Protein AF-A0A1V5F866-F1 (afdb_monomer)

Secondary structure (DSSP, 8-state):
----------EEEEEE--BTTBSSEEEEEEEEEEETTEEEEEEEEEEEE-TTS-EEEEEEEEEESSEEEEEEEEEETTSSS-EEES---SSS--SS--SS----SEEEEEEEEE--SS-GGG--TTSPPPEEEEEEEEE-THHHHSTTS---

Sequence (152 aa):
MDEDPKFEADSIVFRFPPSAASSLESRISFFVGEFENRSHTLIKRTEYLDAANTVVSTEEAPLADGVLSFAALYWQPNGTSMYWVTEWDSAAALVDAEPYLPLPAAIWLGLAVYADDRPIETYVPGMPVRVEHLSTVVTIESTINDPRYRRW

Mean predicted aligned error: 10.44 Å

Foldseek 3Di:
DDPPPPQQCQKDKDWDAADPVGNWIKIWMWGAAADPNAHRFTKIKIFTAHPVRDGPDIDIDTDDGQWPGKAKWFWDPPDPDTDTDRDDDQPPDPPDDDPDRDGGQKMKIKTKGFDDDDDPVPDDPPDDTDIDIDMDMGGDCCLAPDPVRDHD

Radius of gyration: 18.59 Å; Cα contacts (8 Å, |Δi|>4): 271; chains: 1; bounding box: 41×41×53 Å

Solvent-accessible surface area (backbone atoms only — not comparable to full-atom values): 9311 Å² total; per-residue (Å²): 132,84,77,76,81,83,66,80,39,60,57,54,73,48,78,43,74,54,50,100,89,37,86,41,31,37,36,41,34,40,34,68,40,71,54,98,90,37,65,31,20,32,32,40,36,39,37,31,20,45,97,82,73,45,77,78,49,77,47,78,46,82,75,46,73,43,33,75,48,48,33,58,33,35,30,39,80,85,50,103,58,73,50,74,33,82,73,80,72,51,79,68,76,67,90,67,90,63,104,67,70,68,70,50,46,29,35,39,42,39,36,36,31,65,60,62,92,67,68,77,89,76,65,55,97,90,60,90,77,47,68,44,80,51,72,52,73,51,69,38,56,75,52,54,72,38,89,83,44,83,77,128

pLDDT: mean 74.28, std 18.9, range [26.62, 95.88]

Nearest PDB structures (foldseek):
  5bw0-assembly3_E  TM=7.033E-01  e=7.122E-04  Pseudomonas aeruginosa PAO1

Structure (mmCIF, N/CA/C/O backbone):
data_AF-A0A1V5F866-F1
#
_entry.id   AF-A0A1V5F866-F1
#
loop_
_atom_site.group_PDB
_atom_site.id
_atom_site.type_symbol
_atom_site.label_atom_id
_atom_site.label_alt_id
_atom_site.label_comp_id
_atom_site.label_asym_id
_atom_site.label_entity_id
_atom_site.label_seq_id
_atom_site.pdbx_PDB_ins_code
_atom_site.Cartn_x
_atom_site.Cartn_y
_atom_site.Cartn_z
_atom_site.occupancy
_atom_site.B_iso_or_equiv
_atom_site.auth_seq_id
_atom_site.auth_comp_id
_atom_site.auth_asym_id
_atom_site.auth_atom_id
_atom_site.pdbx_PDB_model_num
ATOM 1 N N . MET A 1 1 ? -1.978 -26.574 15.990 1.00 31.39 1 MET A N 1
ATOM 2 C CA . MET A 1 1 ? -1.563 -25.170 16.124 1.00 31.39 1 MET A CA 1
ATOM 3 C C . MET A 1 1 ? -1.554 -24.656 14.721 1.00 31.39 1 MET A C 1
ATOM 5 O O . MET A 1 1 ? -0.729 -25.117 13.944 1.00 31.39 1 MET A O 1
ATOM 9 N N . ASP A 1 2 ? -2.529 -23.827 14.397 1.00 29.62 2 ASP A N 1
ATOM 10 C CA . ASP A 1 2 ? -2.489 -23.065 13.165 1.00 29.62 2 ASP A CA 1
ATOM 11 C C . ASP A 1 2 ? -1.513 -21.916 13.423 1.00 29.62 2 ASP A C 1
ATOM 13 O O . ASP A 1 2 ? -1.674 -21.163 14.385 1.00 29.62 2 ASP A O 1
ATOM 17 N N . GLU A 1 3 ? -0.434 -21.860 12.649 1.00 26.62 3 GLU A N 1
ATOM 18 C CA . GLU A 1 3 ? 0.391 -20.659 12.590 1.00 26.62 3 GLU A CA 1
ATOM 19 C C . GLU A 1 3 ? -0.376 -19.662 11.724 1.00 26.62 3 GLU A C 1
ATOM 21 O O . GLU A 1 3 ? -0.391 -19.793 10.499 1.00 26.62 3 GLU A O 1
ATOM 26 N N . ASP A 1 4 ? -1.051 -18.699 12.362 1.00 30.67 4 ASP A N 1
ATOM 27 C CA . ASP A 1 4 ? -1.636 -17.560 11.654 1.00 30.67 4 ASP A CA 1
ATOM 28 C C . ASP A 1 4 ? -0.536 -16.924 10.785 1.00 30.67 4 ASP A C 1
ATOM 30 O O . ASP A 1 4 ? 0.500 -16.507 11.321 1.00 30.67 4 ASP A O 1
ATOM 34 N N . PRO A 1 5 ? -0.702 -16.864 9.450 1.00 30.55 5 PRO A N 1
ATOM 35 C CA . PRO A 1 5 ? 0.359 -16.409 8.571 1.00 30.55 5 PRO A CA 1
ATOM 36 C C . PRO A 1 5 ? 0.543 -14.899 8.749 1.00 30.55 5 PRO A C 1
ATOM 38 O O . PRO A 1 5 ? -0.213 -14.098 8.199 1.00 30.55 5 PRO A O 1
ATOM 41 N N . LYS A 1 6 ? 1.564 -14.523 9.530 1.00 33.09 6 LYS A N 1
ATOM 42 C CA . LYS A 1 6 ? 1.997 -13.143 9.810 1.00 33.09 6 LYS A CA 1
ATOM 43 C C . LYS A 1 6 ? 2.475 -12.430 8.536 1.00 33.09 6 LYS A C 1
ATOM 45 O O . LYS A 1 6 ? 3.665 -12.238 8.302 1.00 33.09 6 LYS A O 1
ATOM 50 N N . PHE A 1 7 ? 1.518 -12.017 7.714 1.00 35.22 7 PHE A N 1
ATOM 51 C CA . PHE A 1 7 ? 1.713 -11.121 6.580 1.00 35.22 7 PHE A CA 1
ATOM 52 C C . PHE A 1 7 ? 1.795 -9.666 7.056 1.00 35.22 7 PHE A C 1
ATOM 54 O O . PHE A 1 7 ? 0.895 -8.861 6.832 1.00 35.22 7 PHE A O 1
ATOM 61 N N . GLU A 1 8 ? 2.906 -9.332 7.711 1.00 38.53 8 GLU A N 1
ATOM 62 C CA . GLU A 1 8 ? 3.291 -7.955 8.056 1.00 38.53 8 GLU A CA 1
ATOM 63 C C . GLU A 1 8 ? 3.967 -7.298 6.840 1.00 38.53 8 GLU A C 1
ATOM 65 O O . GLU A 1 8 ? 5.150 -6.964 6.838 1.00 38.53 8 GLU A O 1
ATOM 70 N N . ALA A 1 9 ? 3.199 -7.159 5.754 1.00 49.81 9 ALA A N 1
ATOM 71 C CA . ALA A 1 9 ? 3.604 -6.457 4.538 1.00 49.81 9 ALA A CA 1
ATOM 72 C C . ALA A 1 9 ? 3.333 -4.946 4.678 1.00 49.81 9 ALA A C 1
ATOM 74 O O . ALA A 1 9 ? 2.633 -4.343 3.863 1.00 49.81 9 ALA A O 1
ATOM 75 N N . ASP A 1 10 ? 3.913 -4.346 5.725 1.00 55.12 10 ASP A N 1
ATOM 76 C CA . ASP A 1 10 ? 3.671 -2.967 6.179 1.00 55.12 10 ASP A CA 1
ATOM 77 C C . ASP A 1 10 ? 3.950 -1.889 5.121 1.00 55.12 10 ASP A C 1
ATOM 79 O O . ASP A 1 10 ? 3.510 -0.748 5.281 1.00 55.12 10 ASP A O 1
ATOM 83 N N . SER A 1 11 ? 4.635 -2.225 4.018 1.00 59.97 11 SER A N 1
ATOM 84 C CA . SER A 1 11 ? 4.562 -1.394 2.819 1.00 59.97 11 SER A CA 1
ATOM 85 C C . SER A 1 11 ? 4.652 -2.141 1.487 1.00 59.97 11 SER A C 1
ATOM 87 O O . SER A 1 11 ? 5.407 -3.100 1.334 1.00 59.97 11 SER A O 1
ATOM 89 N N . ILE A 1 12 ? 3.942 -1.613 0.484 1.00 68.81 12 ILE A N 1
ATOM 90 C CA . ILE A 1 12 ? 4.301 -1.790 -0.933 1.00 68.81 12 ILE A CA 1
ATOM 91 C C . ILE A 1 12 ? 5.229 -0.645 -1.329 1.00 68.81 12 ILE A C 1
ATOM 93 O O . ILE A 1 12 ? 4.987 0.495 -0.930 1.00 68.81 12 ILE A O 1
ATOM 97 N N . VAL A 1 13 ? 6.223 -0.919 -2.179 1.00 67.12 13 VAL A N 1
ATOM 98 C CA . VAL A 1 13 ? 7.072 0.101 -2.808 1.00 67.12 13 VAL A CA 1
ATOM 99 C C . VAL A 1 13 ? 7.129 -0.110 -4.324 1.00 67.12 13 VAL A C 1
ATOM 101 O O . VAL A 1 13 ? 7.532 -1.167 -4.800 1.00 67.12 13 VAL A O 1
ATOM 104 N N . PHE A 1 14 ? 6.786 0.924 -5.087 1.00 68.50 14 PHE A N 1
ATOM 105 C CA . PHE A 1 14 ? 6.974 1.006 -6.537 1.00 68.50 14 PHE A CA 1
ATOM 106 C C . PHE A 1 14 ? 8.058 2.036 -6.863 1.00 68.50 14 PHE A C 1
ATOM 108 O O . PHE A 1 14 ? 8.112 3.085 -6.222 1.00 68.50 14 PHE A O 1
ATOM 115 N N . ARG A 1 15 ? 8.871 1.789 -7.895 1.00 67.12 15 ARG A N 1
ATOM 116 C CA . ARG A 1 15 ? 9.766 2.791 -8.500 1.00 67.12 15 ARG A CA 1
ATOM 117 C C . ARG A 1 15 ? 9.329 3.082 -9.933 1.00 67.12 15 ARG A C 1
ATOM 119 O O . ARG A 1 15 ? 9.005 2.162 -10.681 1.00 67.12 15 ARG A O 1
ATOM 126 N N . PHE A 1 16 ? 9.371 4.351 -10.317 1.00 66.88 16 PHE A N 1
ATOM 127 C CA . PHE A 1 16 ? 9.100 4.834 -11.665 1.00 66.88 16 PHE A CA 1
ATOM 128 C C . PHE A 1 16 ? 10.326 5.616 -12.153 1.00 66.88 16 PHE A C 1
ATOM 130 O O . PHE A 1 16 ? 10.710 6.595 -11.507 1.00 66.88 16 PHE A O 1
ATOM 137 N N . PRO A 1 17 ? 10.966 5.203 -13.263 1.00 66.38 17 PRO A N 1
ATOM 138 C CA . PRO A 1 17 ? 12.134 5.900 -13.787 1.00 66.38 17 PRO A CA 1
ATOM 139 C C . PRO A 1 17 ? 11.769 7.308 -14.299 1.00 66.38 17 PRO A C 1
ATOM 141 O O . PRO A 1 17 ? 10.594 7.573 -14.580 1.00 66.38 17 PRO A O 1
ATOM 144 N N . PRO A 1 18 ? 12.768 8.195 -14.483 1.00 66.06 18 PRO A N 1
ATOM 145 C CA . PRO A 1 18 ? 12.581 9.497 -15.116 1.00 66.06 18 PRO A CA 1
ATOM 146 C C . PRO A 1 18 ? 11.788 9.427 -16.427 1.00 66.06 18 PRO A C 1
ATOM 148 O O . PRO A 1 18 ? 11.924 8.492 -17.220 1.00 66.06 18 PRO A O 1
ATOM 151 N N . SER A 1 19 ? 10.979 10.453 -16.678 1.00 65.06 19 SER A N 1
ATOM 152 C CA . SER A 1 19 ? 10.093 10.546 -17.843 1.00 65.06 19 SER A CA 1
ATOM 153 C C . SER A 1 19 ? 10.444 11.749 -18.718 1.00 65.06 19 SER A C 1
ATOM 155 O O . SER A 1 19 ? 11.161 12.656 -18.303 1.00 65.06 19 SER A O 1
ATOM 157 N N . ALA A 1 20 ? 9.862 11.830 -19.917 1.00 64.19 20 ALA A N 1
ATOM 158 C CA . ALA A 1 20 ? 10.020 13.000 -20.789 1.00 64.19 20 ALA A CA 1
ATOM 159 C C . ALA A 1 20 ? 9.526 14.330 -20.163 1.00 64.19 20 ALA A C 1
ATOM 161 O O . ALA A 1 20 ? 9.830 15.394 -20.698 1.00 64.19 20 ALA A O 1
ATOM 162 N N . ALA A 1 21 ? 8.782 14.279 -19.049 1.00 66.19 21 ALA A N 1
ATOM 163 C CA . ALA A 1 21 ? 8.297 15.443 -18.305 1.00 66.19 21 ALA A CA 1
ATOM 164 C C . ALA A 1 21 ? 9.028 15.692 -16.966 1.00 66.19 21 ALA A C 1
ATOM 166 O O . ALA A 1 21 ? 8.785 16.718 -16.335 1.00 66.19 21 ALA A O 1
ATOM 167 N N . SER A 1 22 ? 9.903 14.785 -16.509 1.00 67.62 22 SER A N 1
ATOM 168 C CA . SER A 1 22 ? 10.661 14.940 -15.258 1.00 67.62 22 SER A CA 1
ATOM 169 C C . SER A 1 22 ? 11.947 14.117 -15.271 1.00 67.62 22 SER A C 1
ATOM 171 O O . SER A 1 22 ? 11.909 12.908 -15.491 1.00 67.62 22 SER A O 1
ATOM 173 N N . SER A 1 23 ? 13.075 14.756 -14.958 1.00 73.00 23 SER A N 1
ATOM 174 C CA . SER A 1 23 ? 14.388 14.111 -14.822 1.00 73.00 23 SER A CA 1
ATOM 175 C C . SER A 1 23 ? 14.590 13.357 -13.498 1.00 73.00 23 SER A C 1
ATOM 177 O O . SER A 1 23 ? 15.686 12.858 -13.261 1.00 73.00 23 SER A O 1
ATOM 179 N N . LEU A 1 24 ? 13.580 13.321 -12.625 1.00 75.94 24 LEU A N 1
ATOM 180 C CA . LEU A 1 24 ? 13.628 12.651 -11.323 1.00 75.94 24 LEU A CA 1
ATOM 181 C C . LEU A 1 24 ? 13.019 11.248 -11.418 1.00 75.94 24 LEU A C 1
ATOM 183 O O . LEU A 1 24 ? 11.982 11.067 -12.060 1.00 75.94 24 LEU A O 1
ATOM 187 N N . GLU A 1 25 ? 13.632 10.275 -10.744 1.00 79.19 25 GLU A N 1
ATOM 188 C CA . GLU A 1 25 ? 12.951 9.022 -10.398 1.00 79.19 25 GLU A CA 1
ATOM 189 C C . GLU A 1 25 ? 11.864 9.343 -9.358 1.00 79.19 25 GLU A C 1
ATOM 191 O O . GLU A 1 25 ? 11.999 10.298 -8.587 1.00 79.19 25 GLU A O 1
ATOM 196 N N . SER A 1 26 ? 10.790 8.560 -9.295 1.00 78.56 26 SER A N 1
ATOM 197 C CA . SER A 1 26 ? 9.868 8.610 -8.159 1.00 78.56 26 SER A CA 1
ATOM 198 C C . SER A 1 26 ? 9.622 7.232 -7.562 1.00 78.56 26 SER A C 1
ATOM 200 O O . SER A 1 26 ? 9.459 6.232 -8.262 1.00 78.56 26 SER A O 1
ATOM 202 N N . ARG A 1 27 ? 9.589 7.179 -6.234 1.00 81.62 27 ARG A N 1
ATOM 203 C CA . ARG A 1 27 ? 9.284 5.995 -5.442 1.00 81.62 27 ARG A CA 1
ATOM 204 C C . ARG A 1 27 ? 7.966 6.225 -4.721 1.00 81.62 27 ARG A C 1
ATOM 206 O O . ARG A 1 27 ? 7.870 7.107 -3.873 1.00 81.62 27 ARG A O 1
ATOM 213 N N . ILE A 1 28 ? 6.952 5.436 -5.056 1.00 82.50 28 ILE A N 1
ATOM 214 C CA . ILE A 1 28 ? 5.661 5.468 -4.367 1.00 82.50 28 ILE A CA 1
ATOM 215 C C . ILE A 1 28 ? 5.645 4.341 -3.343 1.00 82.50 28 ILE A C 1
ATOM 217 O O . ILE A 1 28 ? 5.794 3.182 -3.728 1.00 82.50 28 ILE A O 1
ATOM 221 N N . SER A 1 29 ? 5.420 4.659 -2.070 1.00 86.69 29 SER A N 1
ATOM 222 C CA . SER A 1 29 ? 5.124 3.662 -1.043 1.00 86.69 29 SER A CA 1
ATOM 223 C C . SER A 1 29 ? 3.722 3.831 -0.463 1.00 86.69 29 SER A C 1
ATOM 225 O O . SER A 1 29 ? 3.158 4.925 -0.445 1.00 86.69 29 SER A O 1
ATOM 227 N N . PHE A 1 30 ? 3.152 2.718 -0.014 1.00 88.06 30 PHE A N 1
ATOM 228 C CA . PHE A 1 30 ? 1.844 2.641 0.636 1.00 88.06 30 PHE A CA 1
ATOM 229 C C . PHE A 1 30 ? 2.033 1.941 1.978 1.00 88.06 30 PHE A C 1
ATOM 231 O O . PHE A 1 30 ? 2.540 0.824 1.966 1.00 88.06 30 PHE A O 1
ATOM 238 N N . PHE A 1 31 ? 1.659 2.565 3.095 1.00 88.56 31 PHE A N 1
ATOM 239 C CA . PHE A 1 31 ? 1.850 2.022 4.450 1.00 88.56 31 PHE A CA 1
ATOM 240 C C . PHE A 1 31 ? 0.745 2.487 5.407 1.00 88.56 31 PHE A C 1
ATOM 242 O O . PHE A 1 31 ? 0.051 3.464 5.126 1.00 88.56 31 PHE A O 1
ATOM 249 N N . VAL A 1 32 ? 0.579 1.807 6.543 1.00 90.44 32 VAL A N 1
ATOM 250 C CA . VAL A 1 32 ? -0.329 2.237 7.624 1.00 90.44 32 VAL A CA 1
ATOM 251 C C . VAL A 1 32 ? 0.454 3.070 8.640 1.00 90.44 32 VAL A C 1
ATOM 253 O O . VAL A 1 32 ? 1.547 2.681 9.046 1.00 90.44 32 VAL A O 1
ATOM 256 N N . GLY A 1 33 ? -0.080 4.218 9.056 1.00 90.12 33 GLY A N 1
ATOM 257 C CA . GLY A 1 33 ? 0.599 5.115 9.991 1.00 90.12 33 GLY A CA 1
ATOM 258 C C . GLY A 1 33 ? -0.307 6.190 10.590 1.00 90.12 33 GLY A C 1
ATOM 259 O O . GLY A 1 33 ? -1.520 6.008 10.705 1.00 90.12 33 GLY A O 1
ATOM 260 N N . GLU A 1 34 ? 0.307 7.307 10.984 1.00 91.56 34 GLU A N 1
ATOM 261 C CA . GLU A 1 34 ? -0.379 8.503 11.478 1.00 91.56 34 GLU A CA 1
ATOM 262 C C . GLU A 1 34 ? -0.277 9.636 10.444 1.00 91.56 34 GLU A C 1
ATOM 264 O O . GLU A 1 34 ? 0.809 9.904 9.929 1.00 91.56 34 GLU A O 1
ATOM 269 N N . PHE A 1 35 ? -1.388 10.315 10.148 1.00 92.25 35 PHE A N 1
ATOM 270 C CA . PHE A 1 35 ? -1.428 11.469 9.247 1.00 92.25 35 PHE A CA 1
ATOM 271 C C . PHE A 1 35 ? -2.263 12.604 9.853 1.00 92.25 35 PHE A C 1
ATOM 273 O O . PHE A 1 35 ? -3.440 12.427 10.152 1.00 92.25 35 PHE A O 1
ATOM 280 N N . GLU A 1 36 ? -1.675 13.789 10.044 1.00 92.38 36 GLU A N 1
ATOM 281 C CA . GLU A 1 36 ? -2.356 14.960 10.639 1.00 92.38 36 GLU A CA 1
ATOM 282 C C . GLU A 1 36 ? -3.027 14.677 12.006 1.00 92.38 36 GLU A C 1
ATOM 284 O O . GLU A 1 36 ? -4.116 15.180 12.289 1.00 92.38 36 GLU A O 1
ATOM 289 N N . ASN A 1 37 ? -2.370 13.913 12.890 1.00 89.00 37 ASN A N 1
ATOM 290 C CA . ASN A 1 37 ? -2.905 13.417 14.173 1.00 89.00 37 ASN A CA 1
ATOM 291 C C . ASN A 1 37 ? -4.036 12.368 14.049 1.00 89.00 37 ASN A C 1
ATOM 293 O O . ASN A 1 37 ? -4.702 12.069 15.042 1.00 89.00 37 ASN A O 1
ATOM 297 N N . ARG A 1 38 ? -4.278 11.799 12.858 1.00 86.81 38 ARG A N 1
ATOM 298 C CA . ARG A 1 38 ? -5.146 10.625 12.664 1.00 86.81 38 ARG A CA 1
ATOM 299 C C . ARG A 1 38 ? -4.292 9.364 12.625 1.00 86.81 38 ARG A C 1
ATOM 301 O O . ARG A 1 38 ? -3.539 9.164 11.678 1.00 86.81 38 ARG A O 1
ATOM 308 N N . SER A 1 39 ? -4.407 8.526 13.650 1.00 87.25 39 SER A N 1
ATOM 309 C CA . SER A 1 39 ? -3.824 7.180 13.666 1.00 87.25 39 SER A CA 1
ATOM 310 C C . SER A 1 39 ? -4.595 6.230 12.747 1.00 87.25 39 SER A C 1
ATOM 312 O O . SER A 1 39 ? -5.769 6.454 12.456 1.00 87.25 39 SER A O 1
ATOM 314 N N . HIS A 1 40 ? -3.962 5.119 12.357 1.00 88.50 40 HIS A N 1
ATOM 315 C CA . HIS A 1 40 ? -4.573 4.082 11.513 1.00 88.50 40 HIS A CA 1
ATOM 316 C C . HIS A 1 40 ? -4.993 4.599 10.125 1.00 88.50 40 HIS A C 1
ATOM 318 O O . HIS A 1 40 ? -5.983 4.149 9.550 1.00 88.50 40 HIS A O 1
ATOM 324 N N . THR A 1 41 ? -4.237 5.541 9.561 1.00 90.81 41 THR A N 1
ATOM 325 C CA . THR A 1 41 ? -4.432 6.015 8.187 1.00 90.81 41 THR A CA 1
ATOM 326 C C . THR A 1 41 ? -3.537 5.224 7.234 1.00 90.81 41 THR A C 1
ATOM 328 O O . THR A 1 41 ? -2.333 5.098 7.456 1.00 90.81 41 THR A O 1
ATOM 331 N N . LEU A 1 42 ? -4.108 4.710 6.142 1.00 92.50 42 LEU A N 1
ATOM 332 C CA . LEU A 1 42 ? -3.356 4.226 4.986 1.00 92.50 42 LEU A CA 1
ATOM 333 C C . LEU A 1 42 ? -2.829 5.436 4.209 1.00 92.50 42 LEU A C 1
ATOM 335 O O . LEU A 1 42 ? -3.606 6.203 3.636 1.00 92.50 42 LEU A O 1
ATOM 339 N N . ILE A 1 43 ? -1.512 5.601 4.187 1.00 93.88 43 ILE A N 1
ATOM 340 C CA . ILE A 1 43 ? -0.808 6.740 3.599 1.00 93.88 43 ILE A CA 1
ATOM 341 C C . ILE A 1 43 ? -0.139 6.296 2.301 1.00 93.88 43 ILE A C 1
ATOM 343 O O . ILE A 1 43 ? 0.557 5.279 2.258 1.00 93.88 43 ILE A O 1
ATOM 347 N N . LYS A 1 44 ? -0.303 7.094 1.244 1.00 93.12 44 LYS A N 1
ATOM 348 C CA . LYS A 1 44 ? 0.559 7.061 0.061 1.00 93.12 44 LYS A CA 1
ATOM 349 C C . LYS A 1 44 ? 1.661 8.102 0.234 1.00 93.12 44 LYS A C 1
ATOM 351 O O . LYS A 1 44 ? 1.364 9.296 0.240 1.00 93.12 44 LYS A O 1
ATOM 356 N N . ARG A 1 45 ? 2.921 7.676 0.264 1.00 92.44 45 ARG A N 1
ATOM 357 C CA . ARG A 1 45 ? 4.094 8.550 0.116 1.00 92.44 45 ARG A CA 1
ATOM 358 C C . ARG A 1 45 ? 4.620 8.482 -1.314 1.00 92.44 45 ARG A C 1
ATOM 360 O O . ARG A 1 45 ? 4.622 7.421 -1.930 1.00 92.44 45 ARG A O 1
ATOM 367 N N . THR A 1 46 ? 5.073 9.611 -1.843 1.00 90.38 46 THR A N 1
ATOM 368 C CA . THR A 1 46 ? 5.805 9.722 -3.110 1.00 90.38 46 THR A CA 1
ATOM 369 C C . THR A 1 46 ? 7.117 10.451 -2.833 1.00 90.38 46 THR A C 1
ATOM 371 O O . THR A 1 46 ? 7.122 11.655 -2.594 1.00 90.38 46 THR A O 1
ATOM 374 N N . GLU A 1 47 ? 8.224 9.717 -2.819 1.00 90.44 47 GLU A N 1
ATOM 375 C CA . GLU A 1 47 ? 9.581 10.265 -2.736 1.00 90.44 47 GLU A CA 1
ATOM 376 C C . GLU A 1 47 ? 10.077 10.529 -4.161 1.00 90.44 47 GLU A C 1
ATOM 378 O O . GLU A 1 47 ? 10.032 9.634 -5.004 1.00 90.44 47 GLU A O 1
ATOM 383 N N . TYR A 1 48 ? 10.564 11.731 -4.449 1.00 88.31 48 TYR A N 1
ATOM 384 C CA . TYR A 1 48 ? 11.217 12.057 -5.717 1.00 88.31 48 TYR A CA 1
ATOM 385 C C . TYR A 1 48 ? 12.725 12.028 -5.516 1.00 88.31 48 TYR A C 1
ATOM 387 O O . TYR A 1 48 ? 13.220 12.569 -4.525 1.00 88.31 48 TYR A O 1
ATOM 395 N N . LEU A 1 49 ? 13.457 11.401 -6.437 1.00 84.94 49 LEU A N 1
ATOM 396 C CA . LEU A 1 49 ? 14.884 11.141 -6.289 1.00 84.94 49 LEU A CA 1
ATOM 397 C C . LEU A 1 49 ? 15.694 11.682 -7.466 1.00 84.94 49 LEU A C 1
ATOM 399 O O . LEU A 1 49 ? 15.269 11.627 -8.623 1.00 84.94 49 LEU A O 1
ATOM 403 N N . ASP A 1 50 ? 16.878 12.203 -7.157 1.00 84.94 50 ASP A N 1
ATOM 404 C CA . ASP A 1 50 ? 17.845 12.652 -8.156 1.00 84.94 50 ASP A CA 1
ATOM 405 C C . ASP A 1 50 ? 18.613 11.486 -8.811 1.00 84.94 50 ASP A C 1
ATOM 407 O O . ASP A 1 50 ? 18.450 10.313 -8.472 1.00 84.94 50 ASP A O 1
ATOM 411 N N . ALA A 1 51 ? 19.506 11.818 -9.747 1.00 79.50 51 ALA A N 1
ATOM 412 C CA . ALA A 1 51 ? 20.370 10.847 -10.423 1.00 79.50 51 ALA A CA 1
ATOM 413 C C . ALA A 1 51 ? 21.411 10.166 -9.500 1.00 79.50 51 ALA A C 1
ATOM 415 O O . ALA A 1 51 ? 22.120 9.268 -9.951 1.00 79.50 51 ALA A O 1
ATOM 416 N N . ALA A 1 52 ? 21.513 10.571 -8.229 1.00 83.94 52 ALA A N 1
ATOM 417 C CA . ALA A 1 52 ? 22.289 9.899 -7.189 1.00 83.94 52 ALA A CA 1
ATOM 418 C C . ALA A 1 52 ? 21.402 9.041 -6.253 1.00 83.94 52 ALA A C 1
ATOM 420 O O . ALA A 1 52 ? 21.898 8.528 -5.249 1.00 83.94 52 ALA A O 1
ATOM 421 N N . ASN A 1 53 ? 20.109 8.859 -6.572 1.00 78.81 53 ASN A N 1
ATOM 422 C CA . ASN A 1 53 ? 19.108 8.176 -5.735 1.00 78.81 53 ASN A CA 1
ATOM 423 C C . ASN A 1 53 ? 18.962 8.843 -4.339 1.00 78.81 53 ASN A C 1
ATOM 425 O O . ASN A 1 53 ? 18.590 8.203 -3.355 1.00 78.81 53 ASN A O 1
ATOM 429 N N . THR A 1 54 ? 19.212 10.155 -4.254 1.00 87.00 54 THR A N 1
ATOM 430 C CA . THR A 1 54 ? 18.947 10.985 -3.068 1.00 87.00 54 THR A CA 1
ATOM 431 C C . THR A 1 54 ? 17.535 11.553 -3.151 1.00 87.00 54 THR A C 1
ATOM 433 O O . THR A 1 54 ? 17.153 12.092 -4.186 1.00 87.00 54 THR A O 1
ATOM 436 N N . VAL A 1 55 ? 16.757 11.462 -2.068 1.00 90.38 55 VAL A N 1
ATOM 437 C CA . VAL A 1 55 ? 15.407 12.048 -2.010 1.00 90.38 55 VAL A CA 1
ATOM 438 C C . VAL A 1 55 ?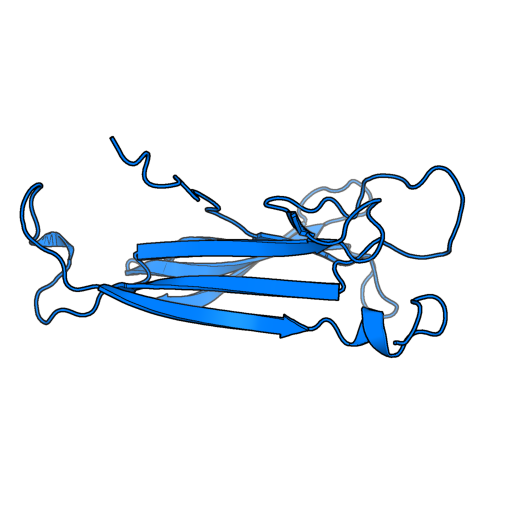 15.510 13.577 -1.995 1.00 90.38 55 VAL A C 1
ATOM 440 O O . VAL A 1 55 ? 16.105 14.148 -1.082 1.00 90.38 55 VAL A O 1
ATOM 443 N N . VAL A 1 56 ? 14.928 14.234 -3.001 1.00 93.38 56 VAL A N 1
ATOM 444 C CA . VAL A 1 56 ? 14.910 15.702 -3.152 1.00 93.38 56 VAL A CA 1
ATOM 445 C C . VAL A 1 56 ? 13.597 16.337 -2.694 1.00 93.38 56 VAL A C 1
ATOM 447 O O . VAL A 1 56 ? 13.588 17.497 -2.286 1.00 93.38 56 VAL A O 1
ATOM 450 N N . SER A 1 57 ? 12.495 15.587 -2.724 1.00 93.75 57 SER A N 1
ATOM 451 C CA . SER A 1 57 ? 11.207 15.986 -2.153 1.00 93.75 57 SER A CA 1
ATOM 452 C C . SER A 1 57 ? 10.364 14.762 -1.800 1.00 93.75 57 SER A C 1
ATOM 454 O O . SER A 1 57 ? 10.534 13.686 -2.375 1.00 93.75 57 SER A O 1
ATOM 456 N N . THR A 1 58 ? 9.432 14.946 -0.866 1.00 94.12 58 THR A N 1
ATOM 457 C CA . THR A 1 58 ? 8.481 13.917 -0.438 1.00 94.12 58 THR A CA 1
ATOM 458 C C . THR A 1 58 ? 7.086 14.524 -0.389 1.00 94.12 58 THR A C 1
ATOM 460 O O . THR A 1 58 ? 6.889 15.566 0.232 1.00 94.12 58 THR A O 1
ATOM 463 N N . GLU A 1 59 ? 6.123 13.864 -1.022 1.00 94.81 59 GLU A N 1
ATOM 464 C CA . GLU A 1 59 ? 4.696 14.178 -0.938 1.00 94.81 59 GLU A CA 1
ATOM 465 C C . GLU A 1 59 ? 3.970 13.035 -0.223 1.00 94.81 59 GLU A C 1
ATOM 467 O O . GLU A 1 59 ? 4.245 11.866 -0.494 1.00 94.81 59 GLU A O 1
ATOM 472 N N . GLU A 1 60 ? 3.027 13.345 0.665 1.00 95.50 60 GLU A N 1
ATOM 473 C CA . GLU A 1 60 ? 2.199 12.347 1.349 1.00 95.50 60 GLU A CA 1
ATOM 474 C C . GLU A 1 60 ? 0.713 12.678 1.200 1.00 95.50 60 GLU A C 1
ATOM 476 O O . GLU A 1 60 ? 0.320 13.845 1.222 1.00 95.50 60 GLU A O 1
ATOM 481 N N . ALA A 1 61 ? -0.113 11.645 1.036 1.00 95.25 61 ALA A N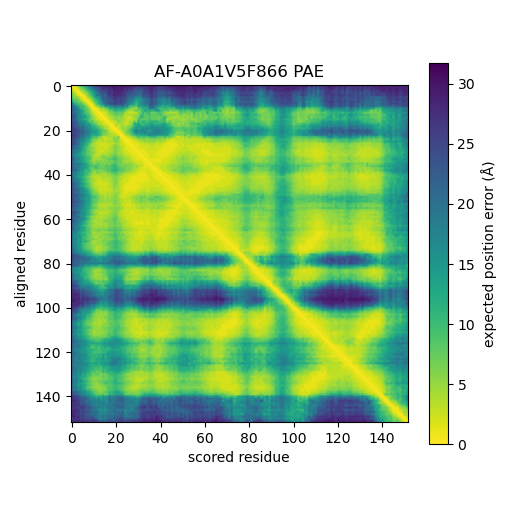 1
ATOM 482 C CA . ALA A 1 61 ? -1.560 11.764 0.916 1.00 95.25 61 ALA A CA 1
ATOM 483 C C . ALA A 1 61 ? -2.272 10.632 1.684 1.00 95.25 61 ALA A C 1
ATOM 485 O O . ALA A 1 61 ? -1.893 9.465 1.528 1.00 95.25 61 ALA A O 1
ATOM 486 N N . PRO A 1 62 ? -3.322 10.937 2.466 1.00 95.88 62 PRO A N 1
ATOM 487 C CA . PRO A 1 62 ? -4.140 9.931 3.130 1.00 95.88 62 PRO A CA 1
ATOM 488 C C . PRO A 1 62 ? -5.092 9.288 2.111 1.00 95.88 62 PRO A C 1
ATOM 490 O O . PRO A 1 62 ? -5.681 9.980 1.279 1.00 95.88 62 PRO A O 1
ATOM 493 N N . LEU A 1 63 ? -5.251 7.965 2.170 1.00 92.56 63 LEU A N 1
ATOM 494 C CA . LEU A 1 63 ? -6.130 7.202 1.274 1.00 92.56 63 LEU A CA 1
ATOM 495 C C . LEU A 1 63 ? -7.393 6.690 1.972 1.00 92.56 63 LEU A C 1
ATOM 497 O O . LEU A 1 63 ? -8.472 6.721 1.384 1.00 92.56 63 LEU A O 1
ATOM 501 N N . ALA A 1 64 ? -7.250 6.199 3.202 1.00 90.88 64 ALA A N 1
ATOM 502 C CA . ALA A 1 64 ? -8.335 5.675 4.026 1.00 90.88 64 ALA A CA 1
ATOM 503 C C . ALA A 1 64 ? -7.942 5.748 5.507 1.00 90.88 64 ALA A C 1
ATOM 505 O O . ALA A 1 64 ? -6.789 5.487 5.840 1.00 90.88 64 ALA A O 1
ATOM 506 N N . ASP A 1 65 ? -8.898 6.060 6.379 1.00 90.75 65 ASP A N 1
ATOM 507 C CA . ASP A 1 65 ? -8.721 6.060 7.836 1.00 90.75 65 ASP A CA 1
ATOM 508 C C . ASP A 1 65 ? -9.302 4.771 8.450 1.00 90.75 65 ASP A C 1
ATOM 510 O O . ASP A 1 65 ? -10.151 4.113 7.845 1.00 90.75 65 ASP A O 1
ATOM 514 N N . GLY A 1 66 ? -8.853 4.400 9.653 1.00 88.69 66 GLY A N 1
ATOM 515 C CA . GLY A 1 66 ? -9.293 3.184 10.350 1.00 88.69 66 G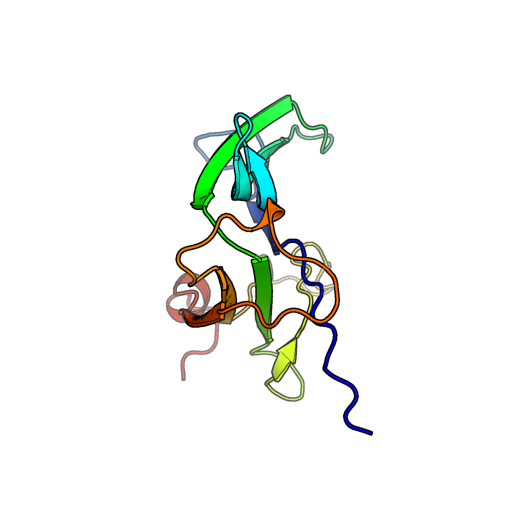LY A CA 1
ATOM 516 C C . GLY A 1 66 ? -8.688 1.878 9.814 1.00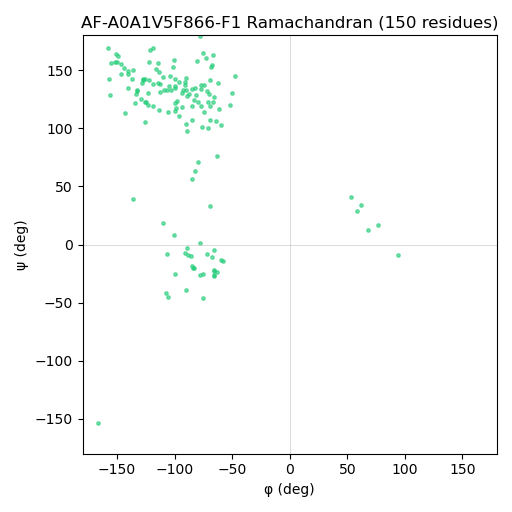 88.69 66 GLY A C 1
ATOM 517 O O . GLY A 1 66 ? -9.205 0.801 10.101 1.00 88.69 66 GLY A O 1
ATOM 518 N N . VAL A 1 67 ? -7.607 1.937 9.038 1.00 90.62 67 VAL A N 1
ATOM 519 C CA . VAL A 1 67 ? -6.910 0.758 8.506 1.00 90.62 67 VAL A CA 1
ATOM 520 C C . VAL A 1 67 ? -6.009 0.147 9.582 1.00 90.62 67 VAL A C 1
ATOM 522 O O . VAL A 1 67 ? -5.124 0.801 10.130 1.00 90.62 67 VAL A O 1
ATOM 525 N N . LEU A 1 68 ? -6.241 -1.130 9.884 1.00 88.56 68 LEU A N 1
ATOM 526 C CA . LEU A 1 68 ? -5.529 -1.900 10.907 1.00 88.56 68 LEU A CA 1
ATOM 527 C C . LEU A 1 68 ? -4.300 -2.609 10.343 1.00 88.56 68 LEU A C 1
ATOM 529 O O . LEU A 1 68 ? -3.268 -2.669 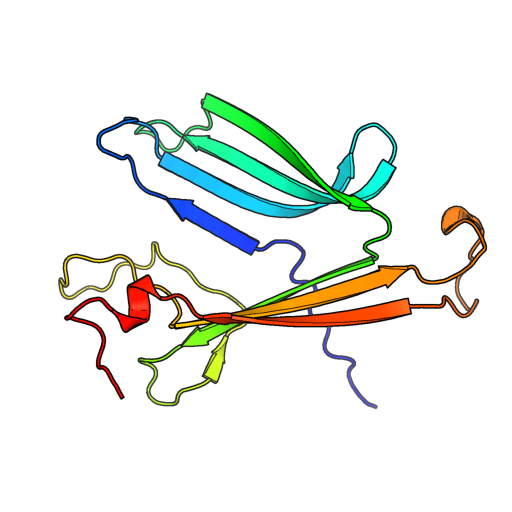11.003 1.00 88.56 68 LEU A O 1
ATOM 533 N N . SER A 1 69 ? -4.416 -3.140 9.126 1.00 88.12 69 SER A N 1
ATOM 534 C CA . SER A 1 69 ? -3.294 -3.692 8.373 1.00 88.12 69 SER A CA 1
ATOM 535 C C . SER A 1 69 ? -3.535 -3.591 6.871 1.00 88.12 69 SER A C 1
ATOM 537 O O . SER A 1 69 ? -4.673 -3.511 6.393 1.00 88.12 69 SER A O 1
ATOM 539 N N . PHE A 1 70 ? -2.433 -3.602 6.132 1.00 88.44 70 PHE A N 1
ATOM 540 C CA . PHE A 1 70 ? -2.378 -3.617 4.680 1.00 88.44 70 PHE A CA 1
ATOM 541 C C . PHE A 1 70 ? -1.486 -4.783 4.252 1.00 88.44 70 PHE A C 1
ATOM 543 O O . PHE A 1 70 ? -0.499 -5.083 4.920 1.00 88.44 70 PHE A O 1
ATOM 550 N N . ALA A 1 71 ? -1.852 -5.468 3.172 1.00 86.75 71 ALA A N 1
ATOM 551 C CA . ALA A 1 71 ? -1.100 -6.603 2.663 1.00 86.75 71 ALA A CA 1
ATOM 552 C C . ALA A 1 71 ? -1.115 -6.648 1.135 1.00 86.75 71 ALA A C 1
ATOM 554 O O . ALA A 1 71 ? -2.071 -6.210 0.488 1.00 86.75 71 ALA A O 1
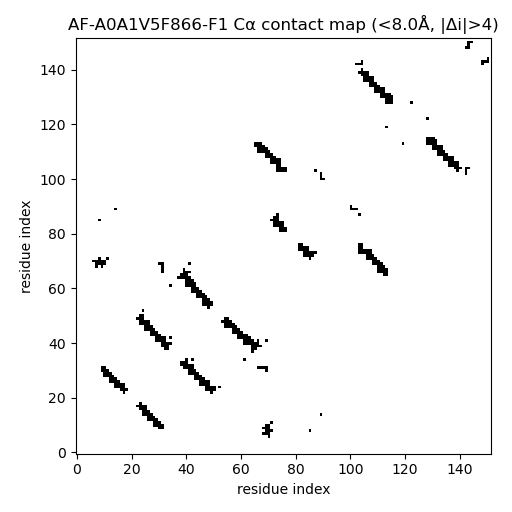ATOM 555 N N . ALA A 1 72 ? -0.058 -7.221 0.564 1.00 86.25 72 ALA A N 1
ATOM 556 C CA . ALA A 1 72 ? 0.134 -7.316 -0.873 1.00 86.25 72 ALA A CA 1
ATOM 557 C C . ALA A 1 72 ? 0.721 -8.668 -1.272 1.00 86.25 72 ALA A C 1
ATOM 559 O O . ALA A 1 72 ? 1.544 -9.235 -0.554 1.00 86.25 72 ALA A O 1
ATOM 560 N N . LEU A 1 73 ? 0.327 -9.150 -2.447 1.00 85.88 73 LEU A N 1
ATOM 561 C CA . LEU A 1 73 ? 0.966 -10.271 -3.129 1.00 85.88 73 LEU A CA 1
ATOM 562 C C . LEU A 1 73 ? 1.099 -9.936 -4.613 1.00 85.88 73 LEU A C 1
ATOM 564 O O . LEU A 1 73 ? 0.187 -9.362 -5.210 1.00 85.88 73 LEU A O 1
ATOM 568 N N . TYR A 1 74 ? 2.202 -10.341 -5.232 1.00 84.19 74 TYR A N 1
ATOM 569 C CA . TYR A 1 74 ? 2.513 -10.043 -6.631 1.00 84.19 74 TYR A CA 1
ATOM 570 C C . TYR A 1 74 ? 2.480 -11.336 -7.454 1.00 84.19 74 TYR A C 1
ATOM 572 O O . TYR A 1 74 ? 3.052 -12.346 -7.050 1.00 84.19 74 TYR A O 1
ATOM 580 N N . TRP A 1 75 ? 1.790 -11.350 -8.595 1.00 83.81 75 TRP A N 1
ATOM 581 C CA . TRP A 1 75 ? 1.703 -12.543 -9.443 1.00 83.81 75 TRP A CA 1
ATOM 582 C C . TRP A 1 75 ? 2.901 -12.628 -10.383 1.00 83.81 75 TRP A C 1
ATOM 584 O O . TRP A 1 75 ? 3.075 -11.753 -11.238 1.00 83.81 75 TRP A O 1
ATOM 594 N N . GLN A 1 76 ? 3.685 -13.702 -10.270 1.00 76.38 76 GLN A N 1
ATOM 595 C CA . GLN A 1 76 ? 4.838 -13.967 -11.129 1.00 76.38 76 GLN A CA 1
ATOM 596 C C . GLN A 1 76 ? 4.416 -14.788 -12.367 1.00 76.38 76 GLN A C 1
ATOM 598 O O . GLN A 1 76 ? 4.230 -16.002 -12.254 1.00 76.38 76 GLN A O 1
ATOM 603 N N . PRO A 1 77 ? 4.286 -14.184 -13.570 1.00 66.50 77 PRO A N 1
ATOM 604 C CA . PRO A 1 77 ? 3.842 -14.909 -14.767 1.00 66.50 77 PRO A CA 1
ATOM 605 C C . PRO A 1 77 ? 4.926 -15.822 -15.363 1.00 66.50 77 PRO A C 1
ATOM 607 O O . PRO A 1 77 ? 4.603 -16.795 -16.038 1.00 66.50 77 PRO A O 1
ATOM 610 N N . ASN A 1 78 ? 6.202 -15.502 -15.114 1.00 61.28 78 ASN A N 1
ATOM 611 C CA . ASN A 1 78 ? 7.365 -16.082 -15.796 1.00 61.28 78 ASN A CA 1
ATOM 612 C C . ASN A 1 78 ? 8.201 -17.015 -14.891 1.00 61.28 78 ASN A C 1
ATOM 614 O O . ASN A 1 78 ? 9.375 -17.255 -15.167 1.00 61.28 78 ASN A O 1
ATOM 618 N N . GLY A 1 79 ? 7.635 -17.505 -13.783 1.00 59.16 79 GLY A N 1
ATOM 619 C CA . GLY A 1 79 ? 8.276 -18.530 -12.952 1.00 59.16 79 GLY A CA 1
ATOM 620 C C . GLY A 1 79 ? 8.198 -19.926 -13.586 1.00 59.16 79 GLY A C 1
ATOM 621 O O . GLY A 1 79 ? 7.401 -20.172 -14.491 1.00 59.16 79 GLY A O 1
ATOM 622 N N . THR A 1 80 ? 8.999 -20.876 -13.090 1.00 58.16 80 THR A N 1
ATOM 623 C CA . THR A 1 80 ? 8.875 -22.309 -13.446 1.00 58.16 80 THR A CA 1
ATOM 624 C C . THR A 1 80 ? 7.534 -22.911 -13.010 1.00 58.16 80 THR A C 1
ATOM 626 O O . THR A 1 80 ? 7.061 -23.875 -13.609 1.00 58.16 80 THR A O 1
ATOM 629 N N . SER A 1 81 ? 6.900 -22.302 -12.012 1.00 61.16 81 SER A N 1
ATOM 630 C CA . SER A 1 81 ? 5.462 -22.326 -11.757 1.00 61.16 81 SER A CA 1
ATOM 631 C C . SER A 1 81 ? 4.941 -20.883 -11.744 1.00 61.16 81 SER A C 1
ATOM 633 O O . SER A 1 81 ? 5.701 -19.949 -11.485 1.00 61.16 81 SER A O 1
ATOM 635 N N . MET A 1 82 ? 3.645 -20.688 -11.994 1.00 72.06 82 MET A N 1
ATOM 636 C CA . MET A 1 82 ? 2.982 -19.412 -11.708 1.00 72.06 82 MET A CA 1
ATOM 637 C C . MET A 1 82 ? 2.486 -19.419 -10.262 1.00 72.06 82 MET A C 1
ATOM 639 O O . MET A 1 82 ? 1.818 -20.372 -9.854 1.00 72.06 82 MET A O 1
ATOM 643 N N . TYR A 1 83 ? 2.807 -18.383 -9.492 1.00 81.62 83 TYR A N 1
ATOM 644 C CA . TYR A 1 83 ? 2.374 -18.247 -8.102 1.00 81.62 83 TYR A CA 1
ATOM 645 C C . TYR A 1 83 ? 2.410 -16.786 -7.635 1.00 81.62 83 TYR A C 1
ATOM 647 O O . TYR A 1 83 ? 2.934 -15.896 -8.311 1.00 81.62 83 TYR A O 1
ATOM 655 N N . TRP A 1 84 ? 1.817 -16.560 -6.464 1.00 84.38 84 TRP A N 1
ATOM 656 C CA . TRP A 1 84 ? 1.885 -15.307 -5.722 1.00 84.38 84 TRP A CA 1
ATOM 657 C C . TRP A 1 84 ? 3.179 -15.251 -4.899 1.00 84.38 84 TRP A C 1
ATOM 659 O O . TRP A 1 84 ? 3.422 -16.144 -4.087 1.00 84.38 84 TRP A O 1
ATOM 669 N N . VAL A 1 85 ? 3.983 -14.203 -5.082 1.00 81.62 85 VAL A N 1
ATOM 670 C CA . VAL A 1 85 ? 5.142 -13.879 -4.235 1.00 81.62 85 VAL A CA 1
ATOM 671 C C . VAL A 1 85 ? 4.810 -12.751 -3.259 1.00 81.62 85 VAL A C 1
ATOM 673 O O . VAL A 1 85 ? 3.943 -11.916 -3.522 1.00 81.62 85 VAL A O 1
ATOM 676 N N . THR A 1 86 ? 5.507 -12.735 -2.124 1.00 78.06 86 THR A N 1
ATOM 677 C CA . THR A 1 86 ? 5.338 -11.761 -1.031 1.00 78.06 86 THR A CA 1
ATOM 678 C C . THR A 1 86 ? 6.107 -10.460 -1.260 1.00 78.06 86 THR A C 1
ATOM 680 O O . THR A 1 86 ? 5.787 -9.435 -0.670 1.00 78.06 86 THR A O 1
ATOM 683 N N . GLU A 1 87 ? 7.111 -10.499 -2.134 1.00 74.81 87 GLU A N 1
ATOM 684 C CA . GLU A 1 87 ? 8.034 -9.413 -2.455 1.00 74.81 87 GLU A CA 1
ATOM 685 C C . GLU A 1 87 ? 8.222 -9.347 -3.976 1.00 74.81 87 GLU A C 1
ATOM 687 O O . GLU A 1 87 ? 8.141 -10.370 -4.660 1.00 74.81 87 GLU A O 1
ATOM 692 N N . TRP A 1 88 ? 8.492 -8.156 -4.514 1.00 74.88 88 TRP A N 1
ATOM 693 C CA . TRP A 1 88 ? 8.823 -7.974 -5.928 1.00 74.88 88 TRP A CA 1
ATOM 694 C C . TRP A 1 88 ? 9.881 -6.885 -6.097 1.00 74.88 88 TRP A C 1
ATOM 696 O O . TRP A 1 88 ? 9.599 -5.707 -5.877 1.00 74.88 88 TRP A O 1
ATOM 706 N N . ASP A 1 89 ? 11.083 -7.263 -6.535 1.00 68.38 89 ASP A N 1
ATOM 707 C CA . ASP A 1 89 ? 12.120 -6.304 -6.911 1.00 68.38 89 ASP A CA 1
ATOM 708 C C . ASP A 1 89 ? 12.160 -6.113 -8.434 1.00 68.38 89 ASP A C 1
ATOM 710 O O . ASP A 1 89 ? 12.448 -7.037 -9.193 1.00 68.38 89 ASP A O 1
ATOM 714 N N . SER A 1 90 ? 11.881 -4.886 -8.877 1.00 58.72 90 SER A N 1
ATOM 715 C CA . SER A 1 90 ? 11.986 -4.481 -10.287 1.00 58.72 90 SER A CA 1
ATOM 716 C C . SER A 1 90 ? 13.381 -3.968 -10.670 1.00 58.72 90 SER A C 1
ATOM 718 O O . SER A 1 90 ? 13.649 -3.787 -11.856 1.00 58.72 90 SER A O 1
ATOM 720 N N . ALA A 1 91 ? 14.275 -3.757 -9.696 1.00 53.12 91 ALA A N 1
ATOM 721 C CA . ALA A 1 91 ? 15.677 -3.394 -9.906 1.00 53.12 91 ALA A CA 1
ATOM 722 C C . ALA A 1 91 ? 16.613 -4.616 -10.000 1.00 53.12 91 ALA A C 1
ATOM 724 O O . ALA A 1 91 ? 17.784 -4.460 -10.356 1.00 53.12 91 ALA A O 1
ATOM 725 N N . ALA A 1 92 ? 16.108 -5.826 -9.732 1.00 49.78 92 ALA A N 1
ATOM 726 C CA . ALA A 1 92 ? 16.825 -7.077 -9.938 1.00 49.78 92 ALA A CA 1
ATOM 727 C C . ALA A 1 92 ? 17.200 -7.234 -11.422 1.00 49.78 92 ALA A C 1
ATOM 729 O O . ALA A 1 92 ? 16.365 -7.551 -12.271 1.00 49.78 92 ALA A O 1
ATOM 730 N N . ALA A 1 93 ? 18.473 -6.984 -11.739 1.00 40.06 93 ALA A N 1
ATOM 731 C CA . ALA A 1 93 ? 18.966 -6.970 -13.108 1.00 40.06 93 ALA A CA 1
ATOM 732 C C . ALA A 1 93 ? 18.854 -8.360 -13.757 1.00 40.06 93 ALA A C 1
ATOM 734 O O . ALA A 1 93 ? 19.650 -9.260 -13.478 1.00 40.06 93 ALA A O 1
ATOM 735 N N . LEU A 1 94 ? 17.888 -8.513 -14.667 1.00 43.81 94 LEU A N 1
ATOM 736 C CA . LEU A 1 94 ? 17.873 -9.622 -15.614 1.00 43.81 94 LEU A CA 1
ATOM 737 C C . LEU A 1 94 ? 19.141 -9.519 -16.471 1.00 43.81 94 LEU A C 1
ATOM 739 O O . LEU A 1 94 ? 19.369 -8.521 -17.152 1.00 43.81 94 LEU A O 1
ATOM 743 N N . VAL A 1 95 ? 19.996 -10.538 -16.363 1.00 41.69 95 VAL A N 1
ATOM 744 C CA . VAL A 1 95 ? 21.353 -10.550 -16.942 1.00 41.69 95 VAL A CA 1
ATOM 745 C C . VAL A 1 95 ? 21.324 -10.529 -18.476 1.00 41.69 95 VAL A C 1
ATOM 747 O O . VAL A 1 95 ? 22.249 -10.009 -19.098 1.00 41.69 95 VAL A O 1
ATOM 750 N N . ASP A 1 96 ? 20.241 -11.031 -19.070 1.00 39.69 96 ASP A N 1
ATOM 751 C CA . ASP A 1 96 ? 19.968 -10.986 -20.503 1.00 39.69 96 ASP A CA 1
ATOM 752 C C . ASP A 1 96 ? 18.935 -9.896 -20.827 1.00 39.69 96 ASP A C 1
ATOM 754 O O . ASP A 1 96 ? 17.903 -9.761 -20.167 1.00 39.69 96 ASP A O 1
ATOM 758 N N . ALA A 1 97 ? 19.231 -9.092 -21.850 1.00 39.03 97 ALA A N 1
ATOM 759 C CA . ALA A 1 97 ? 18.557 -7.820 -22.078 1.00 39.03 97 ALA A CA 1
ATOM 760 C C . ALA A 1 97 ? 17.239 -7.938 -22.865 1.00 39.03 97 ALA A C 1
ATOM 762 O O . ALA A 1 97 ? 17.249 -8.030 -24.095 1.00 39.03 97 ALA A O 1
ATOM 763 N N . GLU A 1 98 ? 16.109 -7.758 -22.177 1.00 41.16 98 GLU A N 1
ATOM 764 C CA . GLU A 1 98 ? 14.917 -7.145 -22.775 1.00 41.16 98 GLU A CA 1
ATOM 765 C C . GLU A 1 98 ? 14.766 -5.686 -22.279 1.00 41.16 98 GLU A C 1
ATOM 767 O O . GLU A 1 98 ? 15.103 -5.412 -21.128 1.00 41.16 98 GLU A O 1
ATOM 772 N N . PRO A 1 99 ? 14.279 -4.71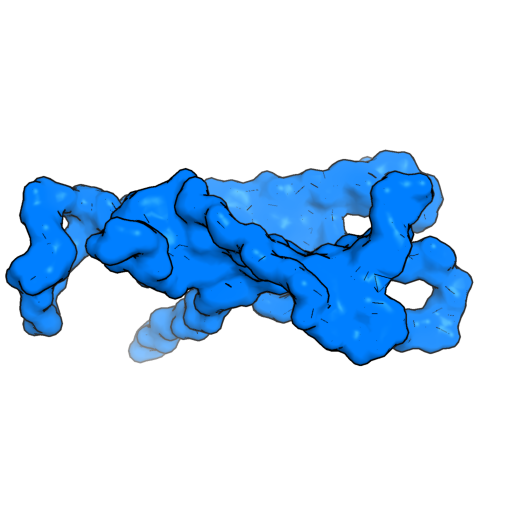9 -23.093 1.00 46.25 99 PRO A N 1
ATOM 773 C CA . PRO A 1 99 ? 14.257 -3.282 -22.736 1.00 46.25 99 PRO A CA 1
ATOM 774 C C . PRO A 1 99 ? 13.295 -2.828 -21.609 1.00 46.25 99 PRO A C 1
ATOM 776 O O . PRO A 1 99 ? 12.716 -1.742 -21.710 1.00 46.25 99 PRO A O 1
ATOM 779 N N . TYR A 1 100 ? 13.035 -3.647 -20.587 1.00 52.81 100 TYR A N 1
ATOM 780 C CA . TYR A 1 100 ? 11.945 -3.447 -19.627 1.00 52.81 100 TYR A CA 1
ATOM 781 C C . TYR A 1 100 ? 12.316 -3.794 -18.186 1.00 52.81 100 TYR A C 1
ATOM 783 O O . TYR A 1 100 ? 13.067 -4.726 -17.919 1.00 52.81 100 TYR A O 1
ATOM 791 N N . LEU A 1 101 ? 11.682 -3.077 -17.257 1.00 56.75 101 LEU A N 1
ATOM 792 C CA . LEU A 1 101 ? 11.582 -3.481 -15.859 1.00 56.75 101 LEU A CA 1
ATOM 793 C C . LEU A 1 101 ? 10.616 -4.679 -15.758 1.00 56.75 101 LEU A C 1
ATOM 795 O O . LEU A 1 101 ? 9.518 -4.602 -16.327 1.00 56.75 101 LEU A O 1
ATOM 799 N N . PRO A 1 102 ? 10.969 -5.765 -15.047 1.00 64.56 102 PRO A N 1
ATOM 800 C CA . PRO A 1 102 ? 10.035 -6.849 -14.784 1.00 64.56 102 PRO A CA 1
ATOM 801 C C . PRO A 1 102 ? 8.919 -6.344 -13.861 1.00 64.56 102 PRO A C 1
ATOM 803 O O . PRO A 1 102 ? 9.174 -5.865 -12.753 1.00 64.56 102 PRO A O 1
ATOM 806 N N . LEU A 1 103 ? 7.673 -6.458 -14.321 1.00 72.56 103 LEU A N 1
ATOM 807 C CA . LEU A 1 103 ? 6.468 -6.137 -13.554 1.00 72.56 103 LEU A CA 1
ATOM 808 C C . LEU A 1 103 ? 5.658 -7.416 -13.296 1.00 72.56 103 LEU A C 1
ATOM 810 O O . LEU A 1 103 ? 5.647 -8.307 -14.153 1.00 72.56 103 LEU A O 1
ATOM 814 N N . PRO A 1 104 ? 4.943 -7.518 -12.163 1.00 76.69 104 PRO A N 1
ATOM 815 C CA . PRO A 1 104 ? 3.987 -8.597 -11.975 1.00 76.69 104 PRO A CA 1
ATOM 816 C C . PRO A 1 104 ? 2.815 -8.421 -12.952 1.00 76.69 104 PRO A C 1
ATOM 818 O O . PRO A 1 104 ? 2.505 -7.309 -13.388 1.00 76.69 104 PRO A O 1
ATOM 821 N N . ALA A 1 105 ? 2.133 -9.511 -13.311 1.00 78.94 105 ALA A N 1
ATOM 822 C CA . ALA A 1 105 ? 0.957 -9.403 -14.188 1.00 78.94 105 ALA A CA 1
ATOM 823 C C . ALA A 1 105 ? -0.292 -8.926 -13.426 1.00 78.94 105 ALA A C 1
ATOM 825 O O . ALA A 1 105 ? -1.183 -8.308 -14.007 1.00 78.94 105 ALA A O 1
ATOM 826 N N . ALA A 1 106 ? -0.345 -9.188 -12.120 1.00 83.81 106 ALA A N 1
ATOM 827 C CA . ALA A 1 106 ? -1.393 -8.735 -11.220 1.00 83.81 106 ALA A CA 1
ATOM 828 C C . ALA A 1 106 ? -0.842 -8.541 -9.804 1.00 83.81 106 ALA A C 1
ATOM 830 O O . ALA A 1 106 ? 0.159 -9.157 -9.431 1.00 83.81 106 ALA A O 1
ATOM 831 N N . ILE A 1 107 ? -1.519 -7.715 -9.012 1.00 86.25 107 ILE A N 1
ATOM 832 C CA . ILE A 1 107 ? -1.249 -7.510 -7.589 1.00 86.25 107 ILE A CA 1
ATOM 833 C C . ILE A 1 107 ? -2.547 -7.776 -6.828 1.00 86.25 107 ILE A C 1
ATOM 835 O O . ILE A 1 107 ? -3.566 -7.140 -7.099 1.00 86.25 107 ILE A O 1
ATOM 839 N N . TRP A 1 108 ? -2.520 -8.717 -5.888 1.00 89.75 108 TRP A N 1
ATOM 840 C CA . TRP A 1 108 ? -3.570 -8.850 -4.884 1.00 89.75 108 TRP A CA 1
ATOM 841 C C . TRP A 1 108 ? -3.293 -7.856 -3.760 1.00 89.75 108 TRP A C 1
ATOM 843 O O . TRP A 1 108 ? -2.155 -7.727 -3.306 1.00 89.75 108 TRP A O 1
ATOM 853 N N . LEU A 1 109 ? -4.337 -7.157 -3.327 1.00 89.81 109 LEU A N 1
ATOM 854 C CA . LEU A 1 109 ? -4.305 -6.172 -2.254 1.00 89.81 109 LEU A CA 1
ATOM 855 C C . LEU A 1 109 ? -5.314 -6.586 -1.184 1.00 89.81 109 LEU A C 1
ATOM 857 O O . LEU A 1 109 ? -6.475 -6.851 -1.508 1.00 89.81 109 LEU A O 1
ATOM 861 N N . GLY A 1 110 ? -4.882 -6.606 0.073 1.00 90.12 110 GLY A N 1
ATOM 862 C CA . GLY A 1 110 ? -5.711 -6.874 1.244 1.00 90.12 110 GLY A CA 1
ATOM 863 C C . GLY A 1 110 ? -5.671 -5.717 2.239 1.00 90.12 110 GLY A C 1
ATOM 864 O O . GLY A 1 110 ? -4.624 -5.112 2.460 1.00 90.12 110 GLY A O 1
ATOM 865 N N . LEU A 1 111 ? -6.815 -5.423 2.850 1.00 91.00 111 LEU A N 1
ATOM 866 C CA . LEU A 1 111 ? -6.981 -4.440 3.917 1.00 91.00 111 LEU A CA 1
ATOM 867 C C . LEU A 1 111 ? -7.807 -5.057 5.047 1.00 91.00 111 LEU A C 1
ATOM 869 O O . LEU A 1 111 ? -8.872 -5.629 4.803 1.00 91.00 111 LEU A O 1
ATOM 873 N N . ALA A 1 112 ? -7.340 -4.898 6.282 1.00 91.38 112 ALA A N 1
ATOM 874 C CA . ALA A 1 112 ? -8.160 -5.060 7.477 1.00 91.38 112 ALA A CA 1
ATOM 875 C C . ALA A 1 112 ? -8.575 -3.665 7.958 1.00 91.38 112 ALA A C 1
ATOM 877 O O . ALA A 1 112 ? -7.714 -2.827 8.229 1.00 91.38 112 ALA A O 1
ATOM 878 N N . VAL A 1 113 ? -9.877 -3.401 8.046 1.00 91.06 113 VAL A N 1
ATOM 879 C CA . VAL A 1 113 ? -10.434 -2.086 8.393 1.00 91.06 113 VAL A CA 1
ATOM 880 C C . VAL A 1 113 ? -11.249 -2.196 9.676 1.00 91.06 113 VAL A C 1
ATOM 882 O O . VAL A 1 113 ? -11.990 -3.156 9.882 1.00 91.06 113 VAL A O 1
ATOM 885 N N . TYR A 1 114 ? -11.096 -1.213 10.554 1.00 90.31 114 TYR A N 1
ATOM 886 C CA . TYR A 1 114 ? -11.833 -1.098 11.801 1.00 90.31 114 TYR A CA 1
ATOM 887 C C . TYR A 1 114 ? -13.329 -0.868 11.541 1.00 90.31 114 TYR A C 1
ATOM 889 O O . TYR A 1 114 ? -13.702 0.054 10.818 1.00 90.31 114 TYR A O 1
ATOM 897 N N . ALA A 1 115 ? -14.180 -1.701 12.142 1.00 89.06 115 ALA A N 1
ATOM 898 C CA . ALA A 1 115 ? -15.611 -1.770 11.836 1.00 89.06 115 ALA A CA 1
ATOM 899 C C . ALA A 1 115 ? -16.488 -1.858 13.102 1.00 89.06 115 ALA A C 1
ATOM 901 O O . ALA A 1 115 ? -17.466 -2.609 13.148 1.00 89.06 115 ALA A O 1
ATOM 902 N N . ASP A 1 116 ? -16.129 -1.119 14.157 1.00 87.31 116 ASP A N 1
ATOM 903 C CA . ASP A 1 116 ? -16.946 -0.990 15.371 1.00 87.31 116 ASP A CA 1
ATOM 904 C C . ASP A 1 116 ? -17.327 0.466 15.690 1.00 87.31 116 ASP A C 1
ATOM 906 O O . ASP A 1 116 ? -16.783 1.410 15.123 1.00 87.31 116 ASP A O 1
ATOM 910 N N . ASP A 1 117 ? -18.269 0.645 16.615 1.00 84.12 117 ASP A N 1
ATOM 911 C CA . ASP A 1 117 ? -18.831 1.948 17.010 1.00 84.12 117 ASP A CA 1
ATOM 912 C C . ASP A 1 117 ? -17.998 2.726 18.049 1.00 84.12 117 ASP A C 1
ATOM 914 O O . ASP A 1 117 ? -18.128 3.944 18.189 1.00 84.12 117 ASP A O 1
ATOM 918 N N . ARG A 1 118 ? -17.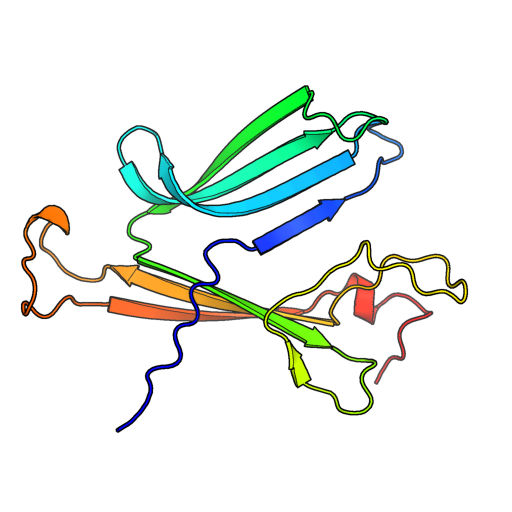135 2.026 18.788 1.00 86.00 118 ARG A N 1
ATOM 919 C CA . ARG A 1 118 ? -16.231 2.586 19.807 1.00 86.00 118 ARG A CA 1
ATOM 920 C C . ARG A 1 118 ? -14.970 3.196 19.168 1.00 86.00 118 ARG A C 1
ATOM 922 O O . ARG A 1 118 ? -14.586 2.756 18.090 1.00 86.00 118 ARG A O 1
ATOM 929 N N . PRO A 1 119 ? -14.255 4.127 19.826 1.00 83.25 119 PRO A N 1
ATOM 930 C CA . PRO A 1 119 ? -12.901 4.513 19.414 1.00 83.25 119 PRO A CA 1
ATOM 931 C C . PRO A 1 119 ? -11.903 3.369 19.660 1.00 83.25 119 PRO A C 1
ATOM 933 O O . PRO A 1 119 ? -12.003 2.668 20.675 1.00 83.25 119 PRO A O 1
ATOM 936 N N . ILE A 1 120 ? -10.939 3.167 18.758 1.00 81.06 120 ILE A N 1
ATOM 937 C CA . ILE A 1 120 ? -9.980 2.047 18.818 1.00 81.06 120 ILE A CA 1
ATOM 938 C C . ILE A 1 120 ? -9.043 2.127 20.036 1.00 81.06 120 ILE A C 1
ATOM 940 O O . ILE A 1 120 ? -8.640 1.109 20.597 1.00 81.06 120 ILE A O 1
ATOM 944 N N . GLU A 1 121 ? -8.798 3.335 20.532 1.00 82.25 121 GLU A N 1
ATOM 945 C CA . GLU A 1 121 ? -7.988 3.643 21.713 1.00 82.25 121 GLU A CA 1
ATOM 946 C C . GLU A 1 121 ? -8.630 3.142 23.021 1.00 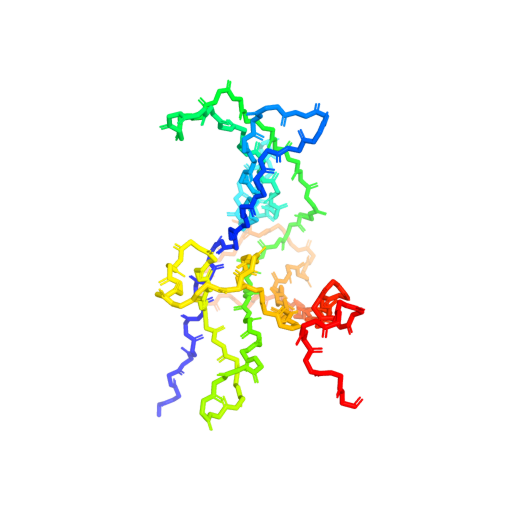82.25 121 GLU A C 1
ATOM 948 O O . GLU A 1 121 ? -7.992 3.150 24.072 1.00 82.25 121 GLU A O 1
ATOM 953 N N . THR A 1 122 ? -9.898 2.709 22.980 1.00 87.38 122 THR A N 1
ATOM 954 C CA . THR A 1 122 ? -10.630 2.179 24.147 1.00 87.38 122 THR A CA 1
ATOM 955 C C . THR A 1 122 ? -10.480 0.669 24.355 1.00 87.38 122 THR A C 1
ATOM 957 O O . THR A 1 122 ? -11.003 0.135 25.335 1.00 87.38 122 THR A O 1
ATOM 960 N N . TYR A 1 123 ? -9.781 -0.036 23.461 1.00 84.88 123 TYR A N 1
ATOM 961 C CA . TYR A 1 123 ? -9.630 -1.490 23.523 1.00 84.88 123 TYR A CA 1
ATOM 962 C C . TYR A 1 123 ? -8.390 -1.895 24.315 1.00 84.88 123 TYR A C 1
ATOM 964 O O . TYR A 1 123 ? -7.313 -1.324 24.164 1.00 84.88 123 TYR A O 1
ATOM 972 N N . VAL A 1 124 ? -8.534 -2.944 25.125 1.00 85.94 124 VAL A N 1
ATOM 973 C CA . VAL A 1 124 ? -7.416 -3.599 25.816 1.00 85.94 124 VAL A CA 1
ATOM 974 C C . VAL A 1 124 ? -7.236 -5.035 25.306 1.00 85.94 124 VAL A C 1
ATOM 976 O O . VAL A 1 124 ? -8.202 -5.628 24.811 1.00 85.94 124 VAL A O 1
ATOM 979 N N . PRO A 1 125 ? -6.030 -5.628 25.420 1.00 85.38 125 PRO A N 1
ATOM 980 C CA . PRO A 1 125 ? -5.777 -6.998 24.981 1.00 85.38 125 PRO A CA 1
ATOM 981 C C . PRO A 1 125 ? -6.804 -8.000 25.528 1.00 85.38 125 PRO A C 1
ATOM 983 O O . PRO A 1 125 ? -7.085 -8.030 26.725 1.00 85.38 125 PRO A O 1
ATOM 986 N N . GLY A 1 126 ? -7.366 -8.818 24.636 1.00 84.31 126 GLY A N 1
ATOM 987 C CA . GLY A 1 126 ? -8.440 -9.769 24.946 1.00 84.31 126 GLY A CA 1
ATOM 988 C C . GLY A 1 126 ? -9.863 -9.250 24.700 1.00 84.31 126 GLY A C 1
ATOM 989 O O . GLY A 1 126 ? -10.799 -10.048 24.730 1.00 84.31 126 GLY A O 1
ATOM 990 N N . MET A 1 127 ? -10.059 -7.959 24.405 1.00 87.06 127 MET A N 1
ATOM 991 C CA . MET A 1 127 ? -11.340 -7.465 23.885 1.00 87.06 127 MET A CA 1
ATOM 992 C C . MET A 1 127 ? -11.497 -7.818 22.395 1.00 87.06 127 MET A C 1
ATOM 994 O O . MET A 1 127 ? -10.571 -7.568 21.623 1.00 87.06 127 MET A O 1
ATOM 998 N N . PRO A 1 128 ? -12.657 -8.341 21.951 1.00 83.31 128 PRO A N 1
ATOM 999 C CA . PRO A 1 128 ? -12.916 -8.549 20.532 1.00 83.31 128 PRO A CA 1
ATOM 1000 C C . PRO A 1 128 ? -13.117 -7.202 19.824 1.00 83.31 128 PRO A C 1
ATOM 1002 O O . PRO A 1 128 ? -14.001 -6.422 20.193 1.00 83.31 128 PRO A O 1
ATOM 1005 N N . VAL A 1 129 ? -12.299 -6.955 18.803 1.00 85.06 129 VAL A N 1
ATOM 1006 C CA . VAL A 1 129 ? -12.417 -5.838 17.854 1.00 85.06 129 VAL A CA 1
ATOM 1007 C C . VAL A 1 129 ? -13.258 -6.303 16.662 1.00 85.06 129 VAL A C 1
ATOM 1009 O O . VAL A 1 129 ? -13.049 -7.414 16.173 1.00 85.06 129 VAL A O 1
ATOM 1012 N N . ARG A 1 130 ? -14.191 -5.479 16.170 1.00 90.12 130 ARG A N 1
ATOM 1013 C CA . ARG A 1 130 ? -14.838 -5.733 14.872 1.00 90.12 130 ARG A CA 1
ATOM 1014 C C . ARG A 1 130 ? -13.944 -5.241 13.738 1.00 90.12 130 ARG A C 1
ATOM 1016 O O . ARG A 1 130 ? -13.499 -4.094 13.743 1.00 90.12 130 ARG A O 1
ATOM 1023 N N . VAL A 1 131 ? -13.709 -6.121 12.772 1.00 90.44 131 VAL A N 1
ATOM 1024 C CA . VAL A 1 131 ? -12.839 -5.891 11.617 1.00 90.44 131 VAL A CA 1
ATOM 1025 C C . VAL A 1 131 ? -13.572 -6.340 10.360 1.00 90.44 131 VAL A C 1
ATOM 1027 O O . VAL A 1 131 ? -14.106 -7.449 10.322 1.00 90.44 131 VAL A O 1
ATOM 1030 N N . GLU A 1 132 ? -13.579 -5.498 9.333 1.00 92.19 132 GLU A N 1
ATOM 1031 C CA . GLU A 1 132 ? -13.965 -5.885 7.979 1.00 92.19 132 GLU A CA 1
ATOM 1032 C C . GLU A 1 132 ? -12.714 -6.142 7.135 1.00 92.19 132 GLU A C 1
ATOM 1034 O O . GLU A 1 132 ? -11.739 -5.390 7.181 1.00 92.19 132 GLU A O 1
ATOM 1039 N N . HIS A 1 133 ? -12.741 -7.226 6.359 1.00 92.25 133 HIS A N 1
ATOM 1040 C CA . HIS A 1 133 ? -11.654 -7.599 5.461 1.00 92.25 133 HIS A CA 1
ATOM 1041 C C . HIS A 1 133 ? -12.054 -7.308 4.019 1.00 92.25 133 HIS A C 1
ATOM 1043 O O . HIS A 1 133 ? -12.950 -7.948 3.465 1.00 92.25 133 HIS A O 1
ATOM 1049 N N . LEU A 1 134 ? -11.362 -6.353 3.405 1.00 90.25 134 LEU A N 1
ATOM 1050 C CA . LEU A 1 134 ? -11.519 -6.001 2.000 1.00 90.25 134 LEU A CA 1
ATOM 1051 C C . LEU A 1 134 ? -10.325 -6.557 1.225 1.00 90.25 134 LEU A C 1
ATOM 1053 O O . LEU A 1 134 ? -9.183 -6.435 1.662 1.00 90.25 134 LEU A O 1
ATOM 1057 N N . SER A 1 135 ? -10.567 -7.159 0.063 1.00 92.12 135 SER A N 1
ATOM 1058 C CA . SER A 1 135 ? -9.479 -7.524 -0.844 1.00 92.12 135 SER A CA 1
ATOM 1059 C C . SER A 1 135 ? -9.889 -7.425 -2.306 1.00 92.12 135 SER A C 1
ATOM 1061 O O . SER A 1 135 ? -11.072 -7.490 -2.644 1.00 92.12 135 SER A O 1
ATOM 1063 N N . THR A 1 136 ? -8.903 -7.226 -3.174 1.00 91.50 136 THR A N 1
ATOM 1064 C CA . THR A 1 136 ? -9.089 -7.098 -4.621 1.00 91.50 136 THR A CA 1
ATOM 1065 C C . THR A 1 136 ? -7.846 -7.578 -5.367 1.00 91.50 136 THR A C 1
ATOM 1067 O O . THR A 1 136 ? -6.772 -7.709 -4.780 1.00 91.50 136 THR A O 1
ATOM 1070 N N . VAL A 1 137 ? -7.978 -7.829 -6.668 1.00 88.69 137 VAL A N 1
ATOM 1071 C CA . VAL A 1 137 ? -6.853 -8.104 -7.567 1.00 88.69 137 VAL A CA 1
ATOM 1072 C C . VAL A 1 137 ? -6.831 -7.031 -8.647 1.00 88.69 137 VAL A C 1
ATOM 1074 O O . VAL A 1 137 ? -7.784 -6.891 -9.410 1.00 88.69 137 VAL A O 1
ATOM 1077 N N . VAL A 1 138 ? -5.734 -6.279 -8.712 1.00 85.19 138 VAL A N 1
ATOM 1078 C CA . VAL A 1 138 ? -5.481 -5.269 -9.741 1.00 85.19 138 VAL A CA 1
ATOM 1079 C C . VAL A 1 138 ? -4.555 -5.870 -10.790 1.00 85.19 138 VAL A C 1
ATOM 1081 O O . VAL A 1 138 ? -3.399 -6.185 -10.509 1.00 85.19 138 VAL A O 1
ATOM 1084 N N . THR A 1 139 ? -5.057 -6.033 -12.009 1.00 81.69 139 THR A N 1
ATOM 1085 C CA . THR A 1 139 ? -4.278 -6.547 -13.140 1.00 81.69 139 THR A CA 1
ATOM 1086 C C . THR A 1 139 ? -3.506 -5.409 -13.810 1.00 81.69 139 THR A C 1
ATOM 1088 O O . THR A 1 139 ? -4.064 -4.342 -14.063 1.00 81.69 139 THR A O 1
ATOM 1091 N N . ILE A 1 140 ? -2.223 -5.612 -14.113 1.00 73.69 140 ILE A N 1
ATOM 1092 C CA . ILE A 1 140 ? -1.368 -4.573 -14.699 1.00 73.69 140 ILE A CA 1
ATOM 1093 C C . ILE A 1 140 ? -1.467 -4.645 -16.227 1.00 73.69 140 ILE A C 1
ATOM 1095 O O . ILE A 1 140 ? -0.804 -5.449 -16.878 1.00 73.69 140 ILE A O 1
ATOM 1099 N N . GLU A 1 141 ? -2.306 -3.796 -16.826 1.00 55.84 141 GLU A N 1
ATOM 1100 C CA . GLU A 1 141 ? -2.582 -3.849 -18.271 1.00 55.84 141 GLU A CA 1
ATOM 1101 C C . GLU A 1 141 ? -1.376 -3.522 -19.167 1.00 55.84 141 GLU A C 1
ATOM 1103 O O . GLU A 1 141 ? -1.329 -3.985 -20.308 1.00 55.84 141 GLU A O 1
ATOM 1108 N N . SER A 1 142 ? -0.367 -2.795 -18.675 1.00 53.81 142 SER A N 1
ATOM 1109 C CA . SER A 1 142 ? 0.911 -2.625 -19.389 1.00 53.81 142 SER A CA 1
ATOM 1110 C C . SER A 1 142 ? 1.695 -3.939 -19.521 1.00 53.81 142 SER A C 1
ATOM 1112 O O . SER A 1 142 ? 2.485 -4.079 -20.452 1.00 53.81 142 SER A O 1
ATOM 1114 N N . THR A 1 143 ? 1.422 -4.925 -18.661 1.00 49.25 143 THR A N 1
ATOM 1115 C CA . THR A 1 143 ? 1.923 -6.308 -18.738 1.00 49.25 143 THR A CA 1
ATOM 1116 C C . THR A 1 143 ? 1.044 -7.197 -19.643 1.00 49.25 143 THR A C 1
ATOM 1118 O O . THR A 1 143 ? 1.430 -8.313 -19.963 1.00 49.25 143 THR A O 1
ATOM 1121 N N . ILE A 1 144 ? -0.133 -6.731 -20.091 1.00 47.84 144 ILE A N 1
ATOM 1122 C CA . ILE A 1 144 ? -1.064 -7.495 -20.957 1.00 47.84 144 ILE A CA 1
ATOM 1123 C C . ILE A 1 144 ? -1.044 -6.996 -22.406 1.00 47.84 144 ILE A C 1
ATOM 1125 O O . ILE A 1 144 ? -1.034 -7.782 -23.357 1.00 47.84 144 ILE A O 1
ATOM 1129 N N . ASN A 1 145 ? -1.071 -5.677 -22.594 1.00 41.94 145 ASN A N 1
ATOM 1130 C CA . ASN A 1 145 ? -1.196 -5.068 -23.914 1.00 41.94 145 ASN A CA 1
ATOM 1131 C C . ASN A 1 145 ? 0.149 -4.908 -24.640 1.00 41.94 145 ASN A C 1
ATOM 1133 O O . ASN A 1 145 ? 0.154 -4.785 -25.866 1.00 41.94 145 ASN A O 1
ATOM 1137 N N . ASP A 1 146 ? 1.281 -4.956 -23.938 1.00 46.88 146 ASP A N 1
ATOM 1138 C CA . ASP A 1 146 ? 2.605 -4.859 -24.556 1.00 46.88 146 ASP A CA 1
ATOM 1139 C C . ASP A 1 146 ? 3.006 -6.154 -25.305 1.00 46.88 146 ASP A C 1
ATOM 1141 O O . ASP A 1 146 ? 2.785 -7.248 -24.787 1.00 46.88 146 ASP A O 1
ATOM 1145 N N . PRO A 1 147 ? 3.600 -6.068 -26.514 1.00 50.97 147 PRO A N 1
ATOM 1146 C CA . PRO A 1 147 ? 3.871 -7.234 -27.360 1.00 50.97 147 PRO A CA 1
ATOM 1147 C C . PRO A 1 147 ? 4.999 -8.170 -26.889 1.00 50.97 147 PRO A C 1
ATOM 1149 O O . PRO A 1 147 ? 5.153 -9.230 -27.495 1.00 50.97 147 PRO A O 1
ATOM 1152 N N . ARG A 1 148 ? 5.788 -7.824 -25.859 1.00 45.03 148 ARG A N 1
ATOM 1153 C CA . ARG A 1 148 ? 6.766 -8.760 -25.256 1.00 45.03 148 ARG A CA 1
ATOM 1154 C C . ARG A 1 148 ? 6.079 -9.804 -24.390 1.00 45.03 148 ARG A C 1
ATOM 1156 O O . ARG A 1 148 ? 6.386 -10.992 -24.464 1.00 45.03 148 ARG A O 1
ATOM 1163 N N . TYR A 1 149 ? 5.148 -9.351 -23.554 1.00 41.50 149 TYR A N 1
ATOM 1164 C CA . TYR A 1 149 ? 4.461 -10.224 -22.621 1.00 41.50 149 TYR A CA 1
ATOM 1165 C C . TYR A 1 149 ? 3.516 -11.152 -23.382 1.00 41.50 149 TYR A C 1
ATOM 1167 O O . TYR A 1 149 ? 2.725 -10.741 -24.235 1.00 41.50 149 TYR A O 1
ATOM 1175 N N . ARG A 1 150 ? 3.627 -12.450 -23.094 1.00 39.06 150 ARG A N 1
ATOM 1176 C CA . ARG A 1 150 ? 2.887 -13.482 -23.814 1.00 39.06 150 ARG A CA 1
ATOM 1177 C C . ARG A 1 150 ? 1.401 -13.370 -23.482 1.00 39.06 150 ARG A C 1
ATOM 1179 O O . ARG A 1 150 ? 0.989 -13.735 -22.386 1.00 39.06 150 ARG A O 1
ATOM 1186 N N . ARG A 1 151 ? 0.610 -12.887 -24.440 1.00 42.34 151 ARG A N 1
ATOM 1187 C CA . ARG A 1 151 ? -0.856 -12.914 -24.366 1.00 42.34 151 ARG A CA 1
ATOM 1188 C C . ARG A 1 151 ? -1.345 -14.368 -24.320 1.00 42.34 151 ARG A C 1
ATOM 1190 O O . ARG A 1 151 ? -0.797 -15.216 -25.030 1.00 42.34 151 ARG A O 1
ATOM 1197 N N . TRP A 1 152 ? -2.349 -14.613 -23.482 1.00 47.00 152 TRP A N 1
ATOM 1198 C CA . TRP A 1 152 ? -3.037 -15.893 -23.287 1.00 47.00 152 TRP A CA 1
ATOM 1199 C C . TRP A 1 152 ? -4.440 -15.817 -23.896 1.00 47.00 152 TRP A C 1
ATOM 1201 O O . TRP A 1 152 ? -5.037 -14.719 -23.813 1.00 47.00 152 TRP A O 1
#